Protein AF-A0A1Y1S6C2-F1 (afdb_monomer_lite)

Foldseek 3Di:
DEAEPVRDDDDADPLLLVLFPLSVVVVVVVDPYDYDPHHPVLVVLVSLVSVVVSCVVVVNPDPVSVVVNDDDPVCVVVNVVVCVNRVD

Organism: NCBI:txid1081671

Sequence (88 aa):
MLVSCEDDVFEVPEDVCCTSETLRLFIGCGSTRMTLPIKTKHLERCIEFMRFKHASESGERESKWLEAFKIKDEEAVDMLDVASYMRL

Secondary structure (DSSP, 8-state):
-EE-TT--EE---HHHHTTSHHHHHHHHTT-S-EE-SS-HHHHHHHHHHHHHHHHHHTT---THHHHHT---HHHHHHHHHHHHHHT-

Radius of gyration: 12.89 Å; chains: 1; bounding box: 25×36×28 Å

InterPro domains:
  IPR011333 SKP1/BTB/POZ domain superfamily [G3DSA:3.30.710.10] (1-88)
  IPR011333 SKP1/BTB/POZ domain superfamily [SSF54695] (2-86)

Structure (mmCIF, N/CA/C/O backbone):
data_AF-A0A1Y1S6C2-F1
#
_entry.id   AF-A0A1Y1S6C2-F1
#
loop_
_atom_site.group_PDB
_atom_site.id
_atom_site.type_symbol
_atom_site.label_atom_id
_atom_site.label_alt_id
_atom_site.label_comp_id
_atom_site.label_asym_id
_atom_site.label_entity_id
_atom_site.label_seq_id
_atom_site.pdbx_PDB_ins_code
_atom_site.Cartn_x
_atom_site.Cartn_y
_atom_site.Cartn_z
_atom_site.occupancy
_atom_site.B_iso_or_equiv
_atom_site.auth_seq_id
_atom_site.auth_comp_id
_atom_site.auth_asym_id
_atom_site.auth_atom_id
_atom_site.pdbx_PDB_model_num
ATOM 1 N N . MET A 1 1 ? -4.687 -7.179 -9.343 1.00 86.62 1 MET A N 1
ATOM 2 C CA . MET A 1 1 ? -5.889 -6.760 -8.584 1.00 86.62 1 MET A CA 1
ATOM 3 C C . MET A 1 1 ? -5.593 -6.826 -7.098 1.00 86.62 1 MET A C 1
ATOM 5 O O . MET A 1 1 ? -5.175 -7.880 -6.623 1.00 86.62 1 MET A O 1
ATOM 9 N N . LEU A 1 2 ? -5.792 -5.721 -6.383 1.00 88.50 2 LEU A N 1
ATOM 10 C CA . LEU A 1 2 ? -5.663 -5.653 -4.926 1.00 88.50 2 LEU A CA 1
ATOM 11 C C . LEU A 1 2 ? -7.062 -5.626 -4.314 1.00 88.50 2 LEU A C 1
ATOM 13 O O . LEU A 1 2 ? -7.939 -4.946 -4.835 1.00 88.50 2 LEU A O 1
ATOM 17 N N . VAL A 1 3 ? -7.279 -6.379 -3.245 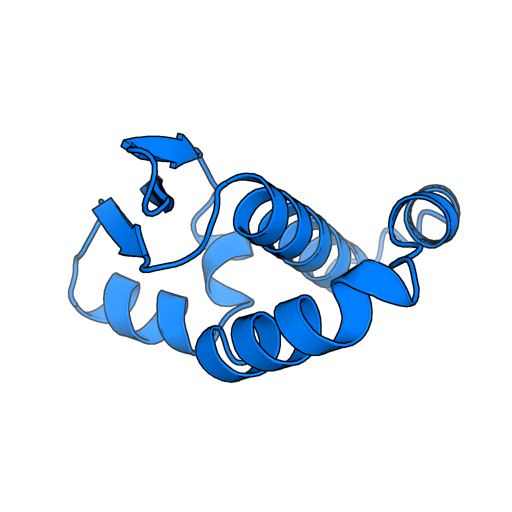1.00 92.44 3 VAL A N 1
ATOM 18 C CA . VAL A 1 3 ? -8.558 -6.452 -2.535 1.00 92.44 3 VAL A CA 1
ATOM 19 C C . VAL A 1 3 ? -8.316 -6.040 -1.093 1.00 92.44 3 VAL A C 1
ATOM 21 O O . VAL A 1 3 ? -7.394 -6.559 -0.462 1.00 92.44 3 VAL A O 1
ATOM 24 N N . SER A 1 4 ? -9.097 -5.091 -0.586 1.00 93.50 4 SER A N 1
ATOM 25 C CA . SER A 1 4 ? -9.026 -4.671 0.815 1.00 93.50 4 SER A CA 1
ATOM 26 C C . SER A 1 4 ? -9.638 -5.724 1.747 1.00 93.50 4 SER A C 1
ATOM 28 O O . SER A 1 4 ? -10.231 -6.710 1.306 1.00 93.50 4 SER A O 1
ATOM 30 N N . CYS A 1 5 ? -9.542 -5.507 3.060 1.00 92.00 5 CYS A N 1
ATOM 31 C CA . CYS A 1 5 ? -10.247 -6.346 4.031 1.00 92.00 5 CYS A CA 1
ATOM 32 C C . CYS A 1 5 ? -11.771 -6.130 4.041 1.00 92.00 5 CYS A C 1
ATOM 34 O O . CYS A 1 5 ? -12.477 -6.873 4.714 1.00 92.00 5 CYS A O 1
ATOM 36 N N . GLU A 1 6 ? -12.262 -5.106 3.338 1.00 93.00 6 GLU A N 1
ATOM 37 C CA . GLU A 1 6 ? -13.684 -4.759 3.195 1.00 93.00 6 GLU A CA 1
ATOM 38 C C . GLU A 1 6 ? -14.239 -5.234 1.835 1.00 93.00 6 GLU A C 1
ATOM 40 O O 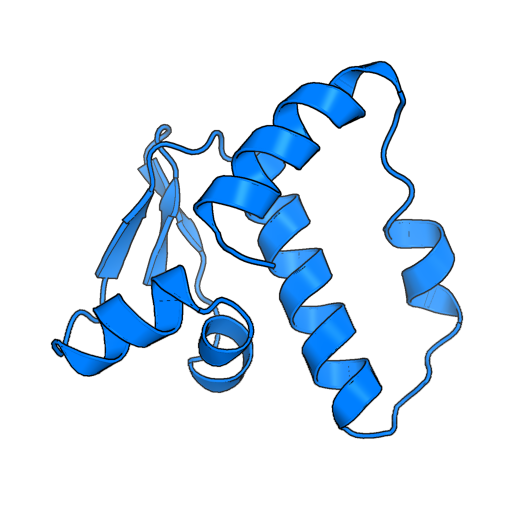. GLU A 1 6 ? -15.317 -4.820 1.427 1.00 93.00 6 GLU A O 1
ATOM 45 N N . ASP A 1 7 ? -13.500 -6.115 1.144 1.00 89.50 7 ASP A N 1
ATOM 46 C CA . ASP A 1 7 ? -13.810 -6.672 -0.181 1.00 89.50 7 ASP A CA 1
ATOM 47 C C . ASP A 1 7 ? -13.840 -5.651 -1.336 1.00 89.50 7 ASP A C 1
ATOM 49 O O . ASP A 1 7 ? -14.232 -5.989 -2.458 1.00 89.50 7 ASP A O 1
ATOM 53 N N . ASP A 1 8 ? -13.341 -4.431 -1.116 1.00 91.75 8 ASP A N 1
ATOM 54 C CA . ASP A 1 8 ? -13.184 -3.442 -2.182 1.00 91.75 8 ASP A CA 1
ATOM 55 C C . ASP A 1 8 ? -12.035 -3.826 -3.114 1.00 91.75 8 ASP A C 1
ATOM 57 O O . ASP A 1 8 ? -10.921 -4.143 -2.682 1.00 91.75 8 ASP A O 1
ATOM 61 N N . VAL A 1 9 ? -12.310 -3.783 -4.417 1.00 92.12 9 VAL A N 1
ATOM 62 C CA . VAL A 1 9 ? -11.381 -4.223 -5.459 1.00 92.12 9 VAL A CA 1
ATOM 63 C C . VAL A 1 9 ? -10.754 -3.021 -6.149 1.00 92.12 9 VAL A C 1
ATOM 65 O O . VAL A 1 9 ? -11.442 -2.163 -6.696 1.00 92.12 9 VAL A O 1
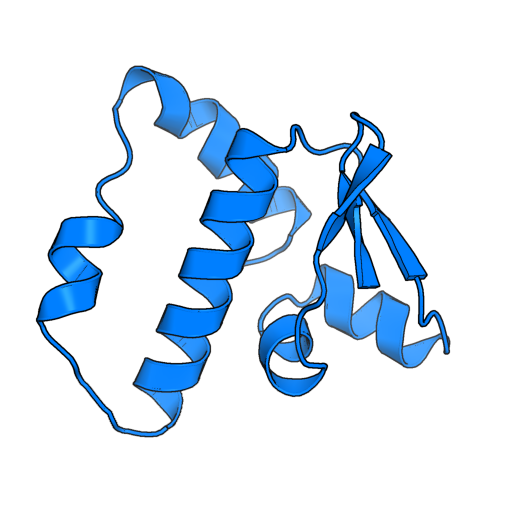ATOM 68 N N . PHE A 1 10 ? -9.427 -3.021 -6.194 1.00 91.69 10 PHE A N 1
ATOM 69 C CA . PHE A 1 10 ? -8.618 -2.009 -6.848 1.00 91.69 10 PHE A CA 1
ATOM 70 C C . PHE A 1 10 ? -7.837 -2.611 -8.014 1.00 91.69 10 PHE A C 1
ATOM 72 O O . PHE A 1 10 ? -7.022 -3.534 -7.864 1.00 91.69 10 PHE A O 1
ATOM 79 N N . GLU A 1 11 ? -8.061 -2.049 -9.197 1.00 90.19 11 GLU A N 1
ATOM 80 C CA . GLU A 1 11 ? -7.253 -2.327 -10.376 1.00 90.19 11 GLU A CA 1
ATOM 81 C C . GLU A 1 11 ? -6.049 -1.385 -10.401 1.00 90.19 11 GLU A C 1
ATOM 83 O O . GLU A 1 11 ? -6.160 -0.166 -10.558 1.00 90.19 11 GLU A O 1
ATOM 88 N N . VAL A 1 12 ? -4.874 -1.973 -10.193 1.00 87.31 12 VAL A N 1
ATOM 89 C CA . VAL A 1 12 ? -3.595 -1.271 -10.184 1.00 87.31 12 VAL A CA 1
ATOM 90 C C . VAL A 1 12 ? -2.673 -1.968 -11.184 1.00 87.31 12 VAL A C 1
ATOM 92 O O . VAL A 1 12 ? -2.578 -3.199 -11.133 1.00 87.31 12 VAL A O 1
ATOM 95 N N . PRO A 1 13 ? -2.026 -1.211 -12.088 1.00 87.94 13 PRO A N 1
ATOM 96 C CA . PRO A 1 13 ? -1.038 -1.744 -13.017 1.00 87.94 13 PRO A CA 1
ATOM 97 C C . PRO A 1 13 ? 0.122 -2.463 -12.305 1.00 87.94 13 PRO A C 1
ATOM 99 O O . PRO A 1 13 ? 0.468 -2.137 -11.166 1.00 87.94 13 PRO A O 1
ATOM 102 N N . GLU A 1 14 ? 0.702 -3.472 -12.955 1.00 86.38 14 GLU A N 1
ATOM 103 C CA . GLU A 1 14 ? 1.754 -4.320 -12.374 1.00 86.38 14 GLU A CA 1
ATOM 104 C C . GLU A 1 14 ? 3.046 -3.539 -12.086 1.00 86.38 14 GLU A C 1
ATOM 106 O O . GLU A 1 14 ? 3.678 -3.747 -11.053 1.00 86.38 14 GLU A O 1
ATOM 111 N N . ASP A 1 15 ? 3.383 -2.582 -12.947 1.00 86.56 15 ASP A N 1
ATOM 112 C CA . ASP A 1 15 ? 4.477 -1.616 -12.806 1.00 86.56 15 ASP A CA 1
ATOM 113 C C . ASP A 1 15 ? 4.353 -0.789 -11.519 1.00 86.56 15 ASP A C 1
ATOM 115 O O . ASP A 1 15 ? 5.309 -0.677 -10.752 1.00 86.56 15 ASP A O 1
ATOM 119 N N . VAL A 1 16 ? 3.144 -0.315 -11.212 1.00 86.62 16 VAL A N 1
ATOM 120 C CA . VAL A 1 16 ? 2.855 0.412 -9.966 1.00 86.62 16 VAL A CA 1
ATOM 121 C C . VAL A 1 16 ? 2.839 -0.530 -8.756 1.00 86.62 16 VAL A C 1
ATOM 123 O O . VAL A 1 16 ? 3.244 -0.157 -7.658 1.00 86.62 16 VAL A O 1
ATOM 126 N N . CYS A 1 17 ? 2.395 -1.778 -8.923 1.00 87.12 17 CYS A N 1
ATOM 127 C CA . CYS A 1 17 ? 2.441 -2.759 -7.836 1.00 87.12 17 CYS A CA 1
ATOM 128 C C . CYS A 1 17 ? 3.883 -3.148 -7.476 1.00 87.12 17 CYS A C 1
ATOM 130 O O . CYS A 1 17 ? 4.175 -3.394 -6.307 1.00 87.12 17 CYS A O 1
ATOM 132 N N . CYS A 1 18 ? 4.797 -3.156 -8.451 1.00 86.25 18 CYS A N 1
ATOM 133 C CA . CYS A 1 18 ? 6.219 -3.437 -8.239 1.00 86.25 18 CYS A CA 1
ATOM 134 C C . CYS A 1 18 ? 6.924 -2.408 -7.343 1.00 86.25 18 CYS A C 1
ATOM 136 O O . CYS A 1 18 ? 8.013 -2.690 -6.839 1.00 86.25 18 CYS A O 1
ATOM 138 N N . THR A 1 19 ? 6.310 -1.245 -7.107 1.00 87.94 19 THR A N 1
ATOM 139 C CA . THR A 1 19 ? 6.821 -0.234 -6.178 1.00 87.94 19 THR A CA 1
ATOM 140 C C . THR A 1 19 ? 6.790 -0.707 -4.716 1.00 87.94 19 THR A C 1
ATOM 142 O O . THR A 1 19 ? 7.587 -0.239 -3.902 1.00 87.94 19 THR A O 1
ATOM 145 N N . SER A 1 20 ? 5.902 -1.652 -4.385 1.00 89.56 20 SER A N 1
ATOM 146 C CA . SER A 1 20 ? 5.864 -2.359 -3.102 1.00 89.56 20 SER A CA 1
ATOM 147 C C . SER A 1 20 ? 6.656 -3.661 -3.195 1.00 89.56 20 SER A C 1
ATOM 149 O O . SER A 1 20 ? 6.390 -4.511 -4.048 1.00 89.56 20 SER A O 1
ATOM 151 N N . GLU A 1 21 ? 7.593 -3.876 -2.269 1.00 89.12 21 GLU A N 1
ATOM 152 C CA . GLU A 1 21 ? 8.329 -5.143 -2.228 1.00 89.12 21 GLU A CA 1
ATOM 153 C C . GLU A 1 21 ? 7.418 -6.326 -1.871 1.00 89.12 21 GLU A C 1
ATOM 155 O O . GLU A 1 21 ? 7.567 -7.408 -2.441 1.00 89.12 21 GLU A O 1
ATOM 160 N N . THR A 1 22 ? 6.447 -6.118 -0.978 1.00 88.62 22 THR A N 1
ATOM 161 C CA . THR A 1 22 ? 5.469 -7.145 -0.603 1.00 88.62 22 THR A CA 1
ATOM 162 C C . THR A 1 22 ? 4.663 -7.588 -1.822 1.00 88.62 22 THR A C 1
ATOM 164 O O . THR A 1 22 ? 4.633 -8.779 -2.129 1.00 88.62 22 THR A O 1
ATOM 167 N N . LEU A 1 23 ? 4.078 -6.650 -2.575 1.00 88.00 23 LEU A N 1
ATOM 168 C CA . LEU A 1 23 ? 3.304 -6.979 -3.777 1.00 88.00 23 LEU A CA 1
ATOM 169 C C . LEU A 1 23 ? 4.165 -7.627 -4.865 1.00 88.00 23 LEU A C 1
ATOM 171 O O . LEU A 1 23 ? 3.729 -8.587 -5.498 1.00 88.00 23 LEU A O 1
ATOM 175 N N . ARG A 1 24 ? 5.406 -7.162 -5.044 1.00 87.81 24 ARG A N 1
ATOM 176 C CA . ARG A 1 24 ? 6.359 -7.740 -6.000 1.00 87.81 24 ARG A CA 1
ATOM 177 C C . ARG A 1 24 ? 6.627 -9.224 -5.734 1.00 87.81 24 ARG A C 1
ATOM 179 O O . ARG A 1 24 ? 6.680 -10.009 -6.679 1.00 87.81 24 ARG A O 1
ATOM 186 N N . LEU A 1 25 ? 6.761 -9.627 -4.467 1.00 86.38 25 LEU A N 1
ATOM 187 C CA . LEU A 1 25 ? 6.938 -11.038 -4.097 1.00 86.38 25 LEU A CA 1
ATOM 188 C C . LEU A 1 25 ? 5.718 -11.887 -4.481 1.00 86.38 25 LEU A C 1
ATOM 190 O O . LEU A 1 25 ? 5.872 -12.991 -4.998 1.00 86.38 25 LEU A O 1
ATOM 194 N N . PHE A 1 26 ? 4.509 -11.367 -4.271 1.00 85.06 26 PHE A N 1
ATOM 195 C CA . PHE A 1 26 ? 3.275 -12.075 -4.621 1.00 85.06 26 PHE A CA 1
ATOM 196 C C . PHE A 1 26 ? 3.040 -12.168 -6.135 1.00 85.06 26 PHE A C 1
ATOM 198 O O . PHE A 1 26 ? 2.604 -13.217 -6.620 1.00 85.06 26 PHE A O 1
ATOM 205 N N . ILE A 1 27 ? 3.362 -11.111 -6.889 1.00 84.81 27 ILE A N 1
ATOM 206 C CA . ILE A 1 27 ? 3.312 -11.113 -8.361 1.00 84.81 27 ILE A CA 1
ATOM 207 C C . ILE A 1 27 ? 4.287 -12.149 -8.921 1.00 84.81 27 ILE A C 1
ATOM 209 O O . ILE A 1 27 ? 3.910 -12.932 -9.791 1.00 84.81 27 ILE A O 1
ATOM 213 N N . GLY A 1 28 ? 5.500 -12.235 -8.362 1.00 79.25 28 GLY A N 1
ATOM 214 C CA . GLY A 1 28 ? 6.493 -13.246 -8.743 1.00 79.25 28 GLY A CA 1
ATOM 215 C C . GLY A 1 28 ? 6.014 -14.694 -8.565 1.00 79.25 28 GLY A C 1
ATOM 216 O O . GLY A 1 28 ? 6.482 -15.586 -9.268 1.00 79.25 28 GLY A O 1
ATOM 217 N N . CYS A 1 29 ? 5.039 -14.930 -7.684 1.00 79.00 29 CYS A N 1
ATOM 218 C CA . CYS A 1 29 ? 4.389 -16.229 -7.495 1.00 79.00 29 CYS A CA 1
ATOM 219 C C . CYS A 1 29 ? 3.212 -16.487 -8.462 1.00 79.00 29 CYS A C 1
ATOM 221 O O . CYS A 1 29 ? 2.522 -17.495 -8.315 1.00 79.00 29 CYS A O 1
ATOM 223 N N . GLY A 1 30 ? 2.943 -15.597 -9.424 1.00 78.69 30 GLY A N 1
ATOM 224 C CA . GLY A 1 30 ? 1.846 -15.730 -10.392 1.00 78.69 30 GLY A CA 1
ATOM 225 C C . GLY A 1 30 ? 0.467 -15.336 -9.850 1.00 78.69 30 GLY A C 1
ATOM 226 O O . GLY A 1 30 ? -0.553 -15.676 -10.449 1.00 78.69 30 GLY A O 1
ATOM 227 N N . SER A 1 31 ? 0.410 -14.629 -8.717 1.00 79.56 31 SER A N 1
ATOM 228 C CA . SER A 1 31 ? -0.859 -14.192 -8.126 1.00 79.56 31 SER A CA 1
ATOM 229 C C . SER A 1 31 ? -1.364 -12.922 -8.812 1.00 79.56 31 SER A C 1
ATOM 231 O O . SER A 1 31 ? -0.799 -11.846 -8.639 1.00 79.56 31 SER A O 1
ATOM 233 N N . THR A 1 32 ? -2.466 -13.021 -9.557 1.00 79.19 32 THR A N 1
ATOM 234 C CA . THR A 1 32 ? -3.105 -11.869 -10.229 1.00 79.19 32 THR A CA 1
ATOM 235 C C . THR A 1 32 ? -4.090 -11.116 -9.329 1.00 79.19 32 THR A C 1
ATOM 237 O O . THR A 1 32 ? -4.434 -9.958 -9.596 1.00 79.19 32 THR A O 1
ATOM 240 N N . ARG A 1 33 ? -4.524 -11.751 -8.233 1.00 86.75 33 ARG A N 1
ATOM 241 C CA . ARG A 1 33 ? -5.441 -11.206 -7.228 1.00 86.75 33 ARG A CA 1
ATOM 242 C C . ARG A 1 33 ? -4.867 -11.417 -5.831 1.00 86.75 33 ARG A C 1
ATOM 244 O O . ARG A 1 33 ? -4.532 -12.543 -5.478 1.00 86.75 33 ARG A O 1
ATOM 251 N N . MET A 1 34 ? -4.787 -10.347 -5.045 1.00 87.88 34 MET A N 1
ATOM 252 C CA . MET A 1 34 ? -4.279 -10.384 -3.673 1.00 87.88 34 MET A CA 1
ATOM 253 C C . MET A 1 34 ? -5.266 -9.736 -2.719 1.00 87.88 34 MET A C 1
ATOM 255 O O . MET A 1 34 ? -5.654 -8.591 -2.931 1.00 87.88 34 MET A O 1
ATOM 259 N N . THR A 1 35 ? -5.626 -10.453 -1.660 1.00 90.31 35 THR A N 1
ATOM 260 C CA . THR A 1 35 ? -6.407 -9.900 -0.553 1.00 90.31 35 THR A CA 1
ATOM 261 C C . THR A 1 35 ? -5.460 -9.449 0.545 1.00 90.31 35 THR A C 1
ATOM 263 O O . THR A 1 35 ? -4.655 -10.238 1.039 1.00 90.31 35 THR A O 1
ATOM 266 N N . LEU A 1 36 ? -5.549 -8.175 0.907 1.00 89.50 36 LEU A N 1
ATOM 267 C CA . LEU A 1 36 ? -4.698 -7.534 1.893 1.00 89.50 36 LEU A CA 1
ATOM 268 C C . LEU A 1 36 ? -5.521 -7.251 3.156 1.00 89.50 36 LEU A C 1
ATOM 270 O O . LEU A 1 36 ? -6.646 -6.760 3.052 1.00 89.50 36 LEU A O 1
ATOM 274 N N . PRO A 1 37 ? -4.977 -7.497 4.360 1.00 90.38 37 PRO A N 1
ATOM 275 C CA . PRO A 1 37 ? -5.643 -7.191 5.624 1.00 90.38 37 PRO A CA 1
ATOM 276 C C . PRO A 1 37 ? -5.566 -5.684 5.948 1.00 90.38 37 PRO A C 1
ATOM 278 O O . PRO A 1 37 ? -5.153 -5.289 7.033 1.00 90.38 37 PRO A O 1
ATOM 281 N N . ILE A 1 38 ? -5.910 -4.832 4.981 1.00 91.06 38 ILE A N 1
ATOM 282 C CA . ILE A 1 38 ? -5.805 -3.372 5.051 1.00 91.06 38 ILE A CA 1
ATOM 283 C C . ILE A 1 38 ? -7.190 -2.789 4.767 1.00 91.06 38 ILE A C 1
ATOM 285 O O . ILE A 1 38 ? -7.849 -3.211 3.815 1.00 91.06 38 ILE A O 1
ATOM 289 N N . LYS A 1 39 ? -7.621 -1.807 5.570 1.00 92.25 39 LYS A N 1
ATOM 290 C CA . LYS A 1 39 ? -8.883 -1.082 5.336 1.00 92.25 39 LYS A CA 1
ATOM 291 C C . LYS A 1 39 ? -8.840 -0.356 3.996 1.00 92.25 39 LYS A C 1
ATOM 293 O O . LYS A 1 39 ? -7.792 0.182 3.629 1.00 92.25 39 LYS A O 1
ATOM 298 N N . THR A 1 40 ? -9.978 -0.244 3.323 1.00 92.31 40 THR A N 1
ATOM 299 C CA . THR A 1 40 ? -10.088 0.366 1.992 1.00 92.31 40 THR A CA 1
ATOM 300 C C . THR A 1 40 ? -9.471 1.761 1.952 1.00 92.31 40 THR A C 1
ATOM 302 O O . THR A 1 40 ? -8.619 2.025 1.107 1.00 92.31 40 THR A O 1
ATOM 305 N N . LYS A 1 41 ? -9.775 2.610 2.945 1.00 90.19 41 LYS A N 1
ATOM 306 C CA . LYS A 1 41 ? -9.231 3.978 3.035 1.00 90.19 41 LYS A CA 1
ATOM 307 C C . LYS A 1 41 ? -7.698 4.041 3.070 1.00 90.19 41 LYS A C 1
ATOM 309 O O . LYS A 1 41 ? -7.110 4.968 2.532 1.00 90.19 41 LYS A O 1
ATOM 314 N N . HIS A 1 42 ? -7.036 3.076 3.712 1.00 90.50 42 HIS A N 1
ATOM 315 C CA . HIS A 1 42 ? -5.573 3.061 3.812 1.00 90.50 42 HIS A CA 1
ATOM 316 C C . HIS A 1 42 ? -4.950 2.451 2.561 1.00 90.50 42 HIS A C 1
ATOM 318 O O . HIS A 1 42 ? -3.922 2.929 2.089 1.00 90.50 42 HIS A O 1
ATOM 324 N N . LEU A 1 43 ? -5.596 1.428 1.994 1.00 90.75 43 LEU A N 1
ATOM 325 C CA . LEU A 1 43 ? -5.155 0.819 0.748 1.00 90.75 43 LEU A CA 1
ATOM 326 C C . LEU A 1 43 ? -5.208 1.826 -0.407 1.00 90.75 43 LEU A C 1
ATOM 328 O O . LEU A 1 43 ? -4.249 1.921 -1.167 1.00 90.75 43 LEU A O 1
ATOM 332 N N . GLU A 1 44 ? -6.274 2.621 -0.494 1.00 90.19 44 GLU A N 1
ATOM 333 C CA . GLU A 1 44 ? -6.412 3.696 -1.479 1.00 90.19 44 GLU A CA 1
ATOM 334 C C . GLU A 1 44 ? -5.252 4.697 -1.378 1.00 90.19 44 GLU A C 1
ATOM 336 O O . GLU A 1 44 ? -4.571 4.956 -2.370 1.00 90.19 44 GLU A O 1
ATOM 341 N N . ARG A 1 45 ? -4.924 5.149 -0.161 1.00 88.50 45 ARG A N 1
ATOM 342 C CA . ARG A 1 45 ? -3.765 6.020 0.095 1.00 88.50 45 ARG A CA 1
ATOM 343 C C . ARG A 1 45 ? -2.442 5.366 -0.303 1.00 88.50 45 ARG A C 1
ATOM 345 O O . ARG A 1 45 ? -1.596 6.008 -0.919 1.00 88.50 45 ARG A O 1
ATOM 352 N N . CYS A 1 46 ? -2.237 4.087 0.001 1.00 89.06 46 CYS A N 1
ATOM 353 C CA . CYS A 1 46 ? -1.035 3.375 -0.436 1.00 89.06 46 CYS A CA 1
ATOM 354 C C . CYS A 1 46 ? -0.942 3.282 -1.963 1.00 89.06 46 CYS A C 1
ATOM 356 O O . CYS A 1 46 ? 0.149 3.403 -2.513 1.00 89.06 46 CYS A O 1
ATOM 358 N N . ILE A 1 47 ? -2.064 3.097 -2.660 1.00 89.62 47 ILE A N 1
ATOM 359 C CA . ILE A 1 47 ? -2.104 3.073 -4.126 1.00 89.62 47 ILE A CA 1
ATOM 360 C C . ILE A 1 47 ? -1.778 4.452 -4.701 1.00 89.62 47 ILE A C 1
ATOM 362 O O . ILE A 1 47 ? -0.984 4.537 -5.638 1.00 89.62 47 ILE A O 1
ATOM 366 N N . GLU A 1 48 ? -2.329 5.525 -4.131 1.00 87.38 48 GLU A N 1
ATOM 367 C CA . GLU A 1 48 ? -1.963 6.900 -4.490 1.00 87.38 48 GLU A CA 1
ATOM 368 C C . GLU A 1 48 ? -0.457 7.132 -4.326 1.00 87.38 48 GLU A C 1
ATOM 370 O O . GLU A 1 48 ? 0.194 7.635 -5.243 1.00 87.38 48 GLU A O 1
ATOM 375 N N . PHE A 1 49 ? 0.113 6.696 -3.198 1.00 87.56 49 PHE A N 1
ATOM 376 C CA . PHE A 1 49 ? 1.548 6.793 -2.944 1.00 87.56 49 PHE A CA 1
ATOM 377 C C . PHE A 1 49 ? 2.379 6.017 -3.967 1.00 87.56 49 PHE A C 1
ATOM 379 O O . PHE A 1 49 ? 3.364 6.538 -4.483 1.00 87.56 49 PHE A O 1
ATOM 386 N N . MET A 1 50 ? 1.987 4.779 -4.280 1.00 88.19 50 MET A N 1
ATOM 387 C CA . MET A 1 50 ? 2.689 3.950 -5.262 1.00 88.19 50 MET A CA 1
ATOM 388 C C . MET A 1 50 ? 2.667 4.593 -6.647 1.00 88.19 50 MET A C 1
ATOM 390 O O . MET A 1 50 ? 3.710 4.687 -7.291 1.00 88.19 50 MET A O 1
ATOM 394 N N . ARG A 1 51 ? 1.508 5.107 -7.082 1.00 87.31 51 ARG A N 1
ATOM 395 C CA . ARG A 1 51 ? 1.384 5.843 -8.350 1.00 87.31 51 ARG A CA 1
ATOM 396 C C . ARG A 1 51 ? 2.275 7.080 -8.362 1.00 87.31 51 ARG A C 1
ATOM 398 O O . ARG A 1 51 ? 2.968 7.317 -9.346 1.00 87.31 51 ARG A O 1
ATOM 405 N N . PHE A 1 52 ? 2.297 7.830 -7.262 1.00 83.81 52 PHE A N 1
ATOM 406 C CA . PHE A 1 52 ? 3.151 9.004 -7.116 1.00 83.81 52 PHE A CA 1
ATOM 407 C C . PHE A 1 52 ? 4.643 8.656 -7.193 1.00 83.81 52 PHE A C 1
ATOM 409 O O . PHE A 1 52 ? 5.391 9.289 -7.938 1.00 83.81 52 PHE A O 1
ATOM 416 N N . LYS A 1 53 ? 5.082 7.634 -6.454 1.00 84.06 53 LYS A N 1
ATOM 417 C CA . LYS A 1 53 ? 6.476 7.175 -6.438 1.00 84.06 53 LYS A CA 1
ATOM 418 C C . LYS A 1 53 ? 6.906 6.682 -7.824 1.00 84.06 53 LYS A C 1
ATOM 420 O O . LYS A 1 53 ? 7.942 7.120 -8.317 1.00 84.06 53 LYS A O 1
ATOM 425 N N . HIS A 1 54 ? 6.060 5.900 -8.494 1.00 85.56 54 HIS A N 1
ATOM 426 C CA . HIS A 1 54 ? 6.284 5.443 -9.868 1.00 85.56 54 HIS A CA 1
ATOM 427 C C . HIS A 1 54 ? 6.386 6.606 -10.881 1.00 85.56 54 HIS A C 1
ATOM 429 O O . HIS A 1 54 ? 7.291 6.639 -11.718 1.00 85.56 54 HIS A O 1
ATOM 435 N N . ALA A 1 55 ? 5.504 7.607 -10.782 1.00 82.06 55 ALA A N 1
ATOM 436 C CA . ALA A 1 55 ? 5.539 8.794 -11.643 1.00 82.06 55 ALA A CA 1
ATOM 437 C C . ALA A 1 55 ? 6.788 9.663 -11.395 1.00 82.06 55 ALA A C 1
ATOM 439 O O . ALA A 1 55 ? 7.421 10.139 -12.340 1.00 82.06 55 ALA A O 1
ATOM 440 N N . SER A 1 56 ? 7.200 9.817 -10.130 1.00 76.12 56 SER A N 1
ATOM 441 C CA . SER A 1 56 ? 8.409 10.564 -9.766 1.00 76.12 56 SER A CA 1
ATOM 442 C C . SER A 1 56 ? 9.691 9.898 -10.274 1.00 76.12 56 SER A C 1
ATOM 444 O O . SER A 1 56 ? 10.640 10.607 -10.611 1.00 76.12 56 SER A O 1
ATOM 446 N N . GLU A 1 57 ? 9.746 8.566 -10.321 1.00 73.88 57 GLU A N 1
ATOM 447 C CA . GLU A 1 57 ? 10.865 7.814 -10.911 1.00 73.88 57 GLU A CA 1
ATOM 448 C C . GLU A 1 57 ? 10.905 7.954 -12.442 1.00 73.88 57 GLU A C 1
ATOM 450 O O . GLU A 1 57 ? 11.983 7.974 -13.034 1.00 73.88 57 GLU A O 1
ATOM 455 N N . SER A 1 58 ? 9.743 8.151 -13.072 1.00 70.06 58 SER A N 1
ATOM 456 C CA . SER A 1 58 ? 9.596 8.354 -14.520 1.00 70.06 58 SER A CA 1
ATOM 457 C C . SER A 1 58 ? 9.909 9.788 -14.991 1.00 70.06 58 SER A C 1
ATOM 459 O O . SER A 1 58 ? 9.895 10.061 -16.188 1.00 70.06 58 SER A O 1
ATOM 461 N N . GLY A 1 59 ? 10.233 10.711 -14.074 1.00 66.25 59 GLY A N 1
ATOM 462 C CA . GLY A 1 59 ? 10.664 12.081 -14.392 1.00 66.25 59 GLY A CA 1
ATOM 463 C C . GLY A 1 59 ? 9.542 13.120 -14.519 1.00 66.25 59 GLY A C 1
ATOM 464 O O . GLY A 1 59 ? 9.831 14.304 -14.705 1.00 66.25 59 GLY A O 1
ATOM 465 N N . GLU A 1 60 ? 8.278 12.728 -14.349 1.00 62.47 60 GLU A N 1
ATOM 466 C CA . GLU A 1 60 ? 7.129 13.641 -14.327 1.00 62.47 60 GLU A CA 1
ATOM 467 C C . GLU A 1 60 ? 6.918 14.184 -12.905 1.00 62.47 60 GLU A C 1
ATOM 469 O O . GLU A 1 60 ? 6.156 13.664 -12.093 1.00 62.47 60 GLU A O 1
ATOM 474 N N . ARG A 1 61 ? 7.651 15.249 -12.561 1.00 54.91 61 ARG A N 1
ATOM 475 C CA . ARG A 1 61 ? 7.522 15.928 -11.262 1.00 54.91 61 ARG A CA 1
ATOM 476 C C . ARG A 1 61 ? 6.318 16.873 -11.267 1.00 54.91 61 ARG A C 1
ATOM 478 O O . ARG A 1 61 ? 6.457 18.083 -11.426 1.00 54.91 61 ARG A O 1
ATOM 485 N N . GLU A 1 62 ? 5.120 16.336 -11.071 1.00 59.28 62 GLU A N 1
ATOM 486 C CA . GLU A 1 62 ? 3.930 17.162 -10.864 1.00 59.28 62 GLU A CA 1
ATOM 487 C C . GLU A 1 62 ? 3.840 17.628 -9.398 1.00 59.28 62 GLU A C 1
ATOM 489 O O . GLU A 1 62 ? 3.503 16.867 -8.490 1.00 59.28 62 GLU A O 1
ATOM 494 N N . SER A 1 63 ? 4.076 18.923 -9.152 1.00 54.53 63 SER A N 1
ATOM 495 C CA . SER A 1 63 ? 3.902 19.575 -7.837 1.00 54.53 63 SER A CA 1
ATOM 496 C C . SER A 1 63 ? 2.490 19.431 -7.242 1.00 54.53 63 SER A C 1
ATOM 498 O O . SER A 1 63 ? 2.293 19.689 -6.059 1.00 54.53 63 SER A O 1
ATOM 500 N N . LYS A 1 64 ? 1.516 18.988 -8.043 1.00 55.66 64 LYS A N 1
ATOM 501 C CA . LYS A 1 64 ? 0.109 18.792 -7.675 1.00 55.66 64 LYS A CA 1
ATOM 502 C C . LYS A 1 64 ? -0.122 17.604 -6.727 1.00 55.66 64 LYS A C 1
ATOM 504 O O . LYS A 1 64 ? -1.081 17.616 -5.963 1.00 55.66 64 LYS A O 1
ATOM 509 N N . TRP A 1 65 ? 0.760 16.602 -6.735 1.00 58.22 65 TRP A N 1
ATOM 510 C CA . TRP A 1 65 ? 0.600 15.387 -5.919 1.00 58.22 65 TRP A CA 1
ATOM 511 C C . TRP A 1 65 ? 1.079 15.549 -4.472 1.00 58.22 65 TRP A C 1
ATOM 513 O O . TRP A 1 65 ? 0.572 14.882 -3.573 1.00 58.22 65 TRP A O 1
ATOM 523 N N . LEU A 1 66 ? 2.011 16.476 -4.230 1.00 55.53 66 LEU A N 1
ATOM 524 C CA . LEU A 1 66 ? 2.543 16.781 -2.897 1.00 55.53 66 LEU A CA 1
ATOM 525 C C 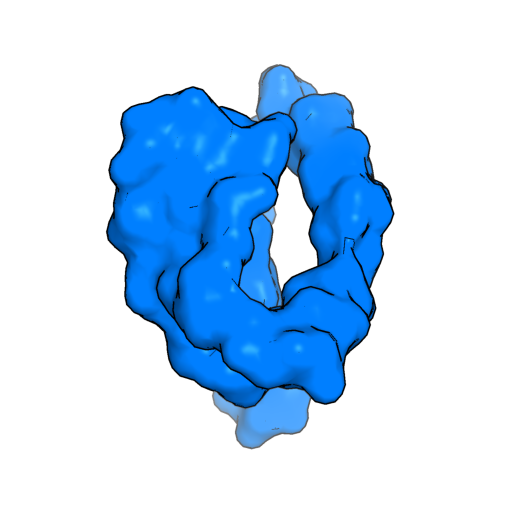. LEU A 1 66 ? 1.473 17.336 -1.946 1.00 55.53 66 LEU A C 1
ATOM 527 O O . LEU A 1 66 ? 1.515 17.052 -0.753 1.00 55.53 66 LEU A O 1
ATOM 531 N N . GLU A 1 67 ? 0.497 18.088 -2.463 1.00 57.62 67 GLU A N 1
ATOM 532 C CA . GLU A 1 67 ? -0.633 18.567 -1.655 1.00 57.62 67 GLU A CA 1
ATOM 533 C C . GLU A 1 67 ? -1.706 17.488 -1.438 1.00 57.62 67 GLU A C 1
ATOM 535 O O . GLU A 1 67 ? -2.354 17.473 -0.391 1.00 57.62 67 GLU A O 1
ATOM 540 N N . ALA A 1 68 ? -1.864 16.552 -2.382 1.00 57.59 68 ALA A N 1
ATOM 541 C CA . ALA A 1 68 ? -2.830 15.455 -2.280 1.00 57.59 68 ALA A CA 1
ATOM 542 C C . ALA A 1 68 ? -2.424 14.409 -1.222 1.00 57.59 68 ALA A C 1
ATOM 544 O O . ALA A 1 68 ? -3.273 13.857 -0.517 1.00 57.59 68 ALA A O 1
ATOM 545 N N . PHE A 1 69 ? -1.117 14.191 -1.039 1.00 67.62 69 PHE A N 1
ATOM 546 C CA . PHE A 1 69 ? -0.586 13.193 -0.108 1.00 67.62 69 PHE A CA 1
ATOM 547 C C . PHE A 1 69 ? -0.376 13.711 1.326 1.00 67.62 69 PHE A C 1
ATOM 549 O O . PHE A 1 69 ? 0.475 13.223 2.071 1.00 67.62 69 PHE A O 1
ATOM 556 N N . LYS A 1 70 ? -1.140 14.719 1.756 1.00 75.75 70 LYS A N 1
ATOM 557 C CA . LYS A 1 70 ? -1.109 15.143 3.157 1.00 75.75 70 LYS A CA 1
ATOM 558 C C . LYS A 1 70 ? -1.834 14.105 4.020 1.00 75.75 70 LYS A C 1
ATOM 560 O O . LYS A 1 70 ? -3.060 13.993 3.972 1.00 75.75 70 LYS A O 1
ATOM 565 N N . ILE A 1 71 ? -1.061 13.347 4.791 1.00 80.62 71 ILE A N 1
ATOM 566 C CA . ILE A 1 71 ? -1.549 12.419 5.818 1.00 80.62 71 ILE A CA 1
ATOM 567 C C . ILE A 1 71 ? -1.939 13.244 7.049 1.00 80.62 71 ILE A C 1
ATOM 569 O O . ILE A 1 71 ? -1.191 14.136 7.455 1.00 80.62 71 ILE A O 1
ATOM 573 N N . LYS A 1 72 ? -3.117 12.989 7.622 1.00 83.94 72 LYS A N 1
ATOM 574 C CA . LYS A 1 72 ? -3.521 13.626 8.885 1.00 83.94 72 LYS A CA 1
ATOM 575 C C . LYS A 1 72 ? -2.872 12.912 10.072 1.00 83.94 72 LYS A C 1
ATOM 577 O O . LYS A 1 72 ? -2.707 11.696 10.043 1.00 83.94 72 LYS A O 1
ATOM 582 N N . ASP A 1 73 ? -2.589 13.640 11.148 1.00 84.00 73 ASP A N 1
ATOM 583 C CA . ASP A 1 73 ? -1.959 13.075 12.353 1.00 84.00 73 ASP A CA 1
ATOM 584 C C . ASP A 1 73 ? -2.757 11.891 12.936 1.00 84.00 73 ASP A C 1
ATOM 586 O O . ASP A 1 73 ? -2.182 10.915 13.410 1.00 84.00 73 ASP A O 1
ATOM 590 N N . GLU A 1 74 ? -4.086 11.941 12.822 1.00 86.62 74 GLU A N 1
ATOM 591 C CA . GLU A 1 74 ? -5.028 10.912 13.286 1.00 86.62 74 GLU A CA 1
ATOM 592 C C . GLU A 1 74 ? -4.874 9.561 12.569 1.00 86.62 74 GLU A C 1
ATOM 594 O O . GLU A 1 74 ? -5.191 8.524 13.142 1.00 86.62 74 GLU A O 1
ATOM 599 N N . GLU A 1 75 ? -4.415 9.565 11.315 1.00 85.31 75 GLU A N 1
ATOM 600 C CA . GLU A 1 75 ? -4.234 8.361 10.490 1.00 85.31 75 GLU A CA 1
ATOM 601 C C . GLU A 1 75 ? -2.755 7.983 10.317 1.00 85.31 75 GLU A C 1
ATOM 603 O O . GLU A 1 75 ? -2.453 6.962 9.705 1.00 85.31 75 GLU A O 1
ATOM 608 N N . ALA A 1 76 ? -1.823 8.775 10.858 1.00 87.50 76 ALA A N 1
ATOM 609 C CA . ALA A 1 76 ? -0.392 8.609 10.620 1.00 87.50 76 ALA A CA 1
ATOM 610 C C . ALA A 1 76 ? 0.167 7.289 11.173 1.00 87.50 76 ALA A C 1
ATOM 612 O O . ALA A 1 76 ? 0.987 6.655 10.512 1.00 87.50 76 ALA A O 1
ATOM 613 N N . VAL A 1 77 ? -0.286 6.860 12.356 1.00 89.75 77 VAL A N 1
ATOM 614 C CA . VAL A 1 77 ? 0.157 5.595 12.972 1.00 89.75 77 VAL A CA 1
ATOM 615 C C . VAL A 1 77 ? -0.343 4.400 12.162 1.00 89.75 77 VAL A C 1
ATOM 617 O O . VAL A 1 77 ? 0.457 3.556 11.770 1.00 89.75 77 VAL A O 1
ATOM 620 N N . ASP A 1 78 ? -1.636 4.384 11.823 1.00 89.25 78 ASP A N 1
ATOM 621 C CA . ASP A 1 78 ? -2.224 3.336 10.982 1.00 89.25 78 ASP A CA 1
ATOM 622 C C . ASP A 1 78 ? -1.514 3.264 9.618 1.00 89.25 78 ASP A C 1
ATOM 624 O O . ASP A 1 78 ? -1.179 2.186 9.129 1.00 89.25 78 ASP A O 1
ATOM 628 N N . MET A 1 79 ? -1.236 4.420 9.004 1.00 90.06 79 MET A N 1
ATOM 629 C CA . 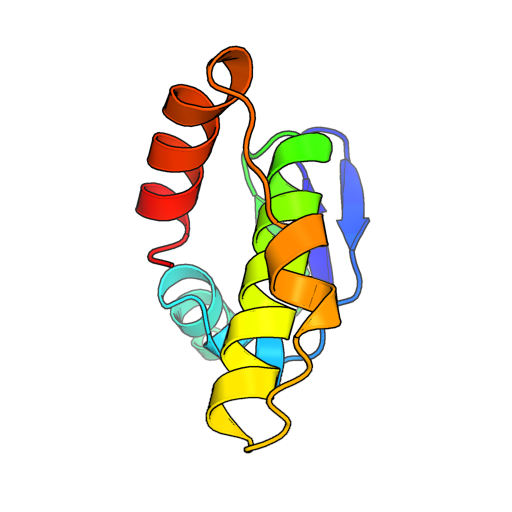MET A 1 79 ? -0.517 4.488 7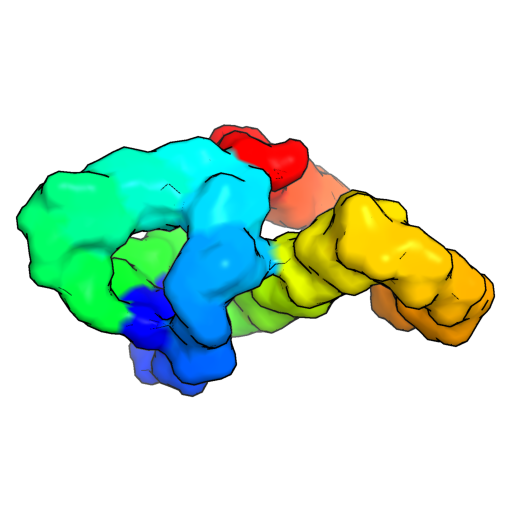.732 1.00 90.06 79 MET A CA 1
ATOM 630 C C . MET A 1 79 ? 0.931 4.003 7.843 1.00 90.06 79 MET A C 1
ATOM 632 O O . MET A 1 79 ? 1.430 3.411 6.889 1.00 90.06 79 MET A O 1
ATOM 636 N N . LEU A 1 80 ? 1.601 4.217 8.978 1.00 90.69 80 LEU A N 1
ATOM 637 C CA . LEU A 1 80 ? 2.960 3.727 9.211 1.00 90.69 80 LEU A CA 1
ATOM 638 C C . LEU A 1 80 ? 2.996 2.194 9.265 1.00 90.69 80 LEU A C 1
ATOM 640 O O . LEU A 1 80 ? 3.848 1.577 8.625 1.00 90.69 80 LEU A O 1
ATOM 644 N N . ASP A 1 81 ? 2.047 1.582 9.973 1.00 90.88 81 ASP A N 1
ATOM 645 C CA . ASP A 1 81 ? 1.936 0.124 10.065 1.00 90.88 81 ASP A CA 1
ATOM 646 C C . ASP A 1 81 ? 1.630 -0.496 8.697 1.00 90.88 81 ASP A C 1
ATOM 648 O O . ASP A 1 81 ? 2.261 -1.475 8.284 1.00 90.88 81 ASP A O 1
ATOM 652 N N . VAL A 1 82 ? 0.710 0.115 7.946 1.00 91.62 82 VAL A N 1
ATOM 653 C CA . VAL A 1 82 ? 0.368 -0.329 6.590 1.00 91.62 82 VAL A CA 1
ATOM 654 C C . VAL A 1 82 ? 1.552 -0.154 5.633 1.00 91.62 82 VAL A C 1
ATOM 656 O O . VAL A 1 82 ? 1.836 -1.062 4.851 1.00 91.62 82 VAL A O 1
ATOM 659 N N . ALA A 1 83 ? 2.279 0.964 5.701 1.00 90.31 83 ALA A N 1
ATOM 660 C CA . ALA A 1 83 ? 3.470 1.199 4.885 1.00 90.31 83 ALA A CA 1
ATOM 661 C C . ALA A 1 83 ? 4.583 0.192 5.201 1.00 90.31 83 ALA A C 1
ATOM 663 O O . ALA A 1 83 ? 5.222 -0.323 4.285 1.00 90.31 83 ALA A O 1
ATOM 664 N N . SER A 1 84 ? 4.764 -0.155 6.477 1.00 91.50 84 SER A N 1
ATOM 665 C CA . SER A 1 84 ? 5.693 -1.200 6.915 1.00 91.50 84 SER A CA 1
ATOM 666 C C . SER A 1 84 ? 5.302 -2.574 6.357 1.00 91.50 84 SER A C 1
ATOM 668 O O . SER A 1 84 ? 6.137 -3.274 5.779 1.00 91.50 84 SER A O 1
ATOM 670 N N . TYR A 1 85 ? 4.016 -2.937 6.431 1.00 90.62 85 TYR A N 1
ATOM 671 C CA . TYR A 1 85 ? 3.493 -4.181 5.856 1.00 90.62 85 TYR A CA 1
ATOM 672 C C . TYR A 1 85 ? 3.681 -4.246 4.332 1.00 90.62 85 TYR A C 1
ATOM 674 O O . TYR A 1 85 ? 4.118 -5.261 3.784 1.00 90.62 85 TYR A O 1
ATOM 682 N N . MET A 1 86 ? 3.376 -3.149 3.641 1.00 87.88 86 MET A N 1
ATOM 683 C CA . MET A 1 86 ? 3.519 -3.003 2.192 1.00 87.88 86 MET A CA 1
ATOM 684 C C . MET A 1 86 ? 4.979 -2.822 1.748 1.00 87.88 86 MET A C 1
ATOM 686 O O . MET A 1 86 ? 5.264 -2.960 0.559 1.00 87.88 86 MET A O 1
ATOM 690 N N . ARG A 1 87 ? 5.901 -2.529 2.673 1.00 90.50 87 ARG A N 1
ATOM 691 C CA . ARG A 1 87 ? 7.302 -2.171 2.400 1.00 90.50 87 ARG A CA 1
ATOM 692 C C . ARG A 1 87 ? 7.425 -1.058 1.351 1.00 90.50 87 ARG A C 1
ATOM 694 O O . ARG A 1 87 ? 8.038 -1.261 0.298 1.00 90.50 87 ARG A O 1
ATOM 701 N N . LEU A 1 88 ? 6.780 0.079 1.622 1.00 85.31 88 LEU A N 1
ATOM 702 C CA . LEU A 1 88 ? 6.709 1.246 0.730 1.00 85.31 88 LEU A CA 1
ATOM 703 C C . LEU A 1 88 ? 7.654 2.386 1.108 1.00 85.31 88 LEU A C 1
ATOM 705 O O . LEU A 1 88 ? 7.829 2.624 2.321 1.00 85.31 88 LEU A O 1
#

pLDDT: mean 83.63, std 10.37, range [54.53, 93.5]